Protein AF-A0A0C2F296-F1 (afdb_monomer_lite)

Foldseek 3Di:
DDPVVVVVVVVVVVVVVVVVVVVVVVCCVVVVCPVVVVVVVVVVVVVVVVVVVVVVVVVVCPVVVVVVVVVVVVVVVVVVVVVVVVVVLDDDDDDDDDPAPVVRVVVQLVVLQVVQVVVVDPVSNVCVVVVVDDDDDPPPQDDDDDD

Secondary structure (DSSP, 8-state):
--HHHHHHHHHHHHHHHHHHHHHHHHHHHHHHHHHHHHHHHHHHHHHHHHHHHHHHHHHT-HHHHHHHHHHHHHHHHHHHHHHHHHHHH------PPPSSHHHHHHHHHHHHHHHHHHTT-HHHHHHHHTT-PPP--SSTT--PPP-

Organism: NCBI:txid51022

Radius of gyration: 46.62 Å; chains: 1; bounding box: 75×28×133 Å

Sequence (147 aa):
MPFWASKLIESFNSYAANIERSLSHTFDRVFGCIPDLQQTQNSILDRISGLEAKISAINTSPVMQQGCLYSAMVKISADSSKIDEKLRTITWVGIDEKVDERSSCRFDREIVKEAVYTSGCEDLIREFEEGRITIRRHPSGSPRGPG

Structure (mmCIF, N/CA/C/O backbone):
data_AF-A0A0C2F296-F1
#
_entry.id   AF-A0A0C2F296-F1
#
loop_
_atom_site.group_PDB
_atom_site.id
_atom_site.type_symbol
_atom_site.label_atom_id
_atom_site.label_alt_id
_atom_site.label_comp_id
_atom_site.label_asym_id
_atom_site.label_entity_id
_atom_site.label_seq_id
_atom_site.pdbx_PDB_ins_code
_atom_site.Cartn_x
_atom_site.Cartn_y
_atom_site.Cartn_z
_atom_site.occupancy
_atom_site.B_iso_or_equiv
_atom_site.auth_seq_id
_atom_site.auth_comp_id
_atom_site.auth_asym_id
_atom_site.auth_atom_id
_atom_site.pdbx_PDB_model_num
ATOM 1 N N . MET A 1 1 ? -43.119 7.406 74.735 1.00 67.19 1 MET A N 1
ATOM 2 C CA . MET A 1 1 ? -42.453 8.162 73.650 1.00 67.19 1 MET A CA 1
ATOM 3 C C . MET A 1 1 ? -43.460 9.123 73.038 1.00 67.19 1 MET A C 1
ATOM 5 O O . MET A 1 1 ? -44.597 8.706 72.849 1.00 67.19 1 MET A O 1
ATOM 9 N N . PRO A 1 2 ? -43.094 10.384 72.764 1.00 90.38 2 PRO A N 1
ATOM 10 C CA . PRO A 1 2 ? -43.977 11.326 72.082 1.00 90.38 2 PRO A CA 1
ATOM 11 C C . PRO A 1 2 ? -44.290 10.870 70.649 1.00 90.38 2 PRO A C 1
ATOM 13 O O . PRO A 1 2 ? -43.405 10.376 69.955 1.00 90.38 2 PRO A O 1
ATOM 16 N N . PHE A 1 3 ? -45.518 11.098 70.179 1.00 88.38 3 PHE A N 1
ATOM 17 C CA . PHE A 1 3 ? -45.968 10.709 68.832 1.00 88.38 3 PHE A CA 1
ATOM 18 C C . PHE A 1 3 ? -45.141 11.338 67.692 1.00 88.38 3 PHE A C 1
ATOM 20 O O . PHE A 1 3 ? -44.923 10.730 66.646 1.00 88.38 3 PHE A O 1
ATOM 27 N N . TRP A 1 4 ? -44.632 12.555 67.894 1.00 92.75 4 TRP A N 1
ATOM 28 C CA . TRP A 1 4 ? -43.768 13.213 66.911 1.00 92.75 4 TRP A CA 1
ATOM 29 C C . TRP A 1 4 ? -42.420 12.494 66.750 1.00 92.75 4 TRP A C 1
ATOM 31 O O . TRP A 1 4 ? -41.895 12.423 65.641 1.00 92.75 4 TRP A O 1
ATOM 41 N N . ALA A 1 5 ? -41.886 11.914 67.829 1.00 92.00 5 ALA A N 1
ATOM 42 C CA . ALA A 1 5 ? -40.606 11.216 67.813 1.00 92.00 5 ALA A CA 1
ATOM 43 C C . ALA A 1 5 ? -40.712 9.873 67.076 1.00 92.00 5 ALA A C 1
ATOM 45 O O . ALA A 1 5 ? -39.839 9.548 66.276 1.00 92.00 5 ALA A O 1
ATOM 46 N N . SER A 1 6 ? -41.807 9.126 67.268 1.00 90.81 6 SER A N 1
ATOM 47 C CA . SER A 1 6 ? -42.043 7.882 66.521 1.00 90.81 6 SER A CA 1
ATOM 48 C C . SER A 1 6 ? -42.196 8.140 65.022 1.00 90.81 6 SER A C 1
ATOM 50 O O . SER A 1 6 ? -41.590 7.436 64.220 1.00 90.81 6 SER A O 1
ATOM 52 N N . LYS A 1 7 ? -42.928 9.194 64.640 1.00 93.25 7 LYS A N 1
ATOM 53 C CA . LYS A 1 7 ? -43.125 9.561 63.230 1.00 93.25 7 LYS A CA 1
ATOM 54 C C . LYS A 1 7 ? -41.823 10.012 62.555 1.00 93.25 7 LYS A C 1
ATOM 56 O O . LYS A 1 7 ? -41.581 9.689 61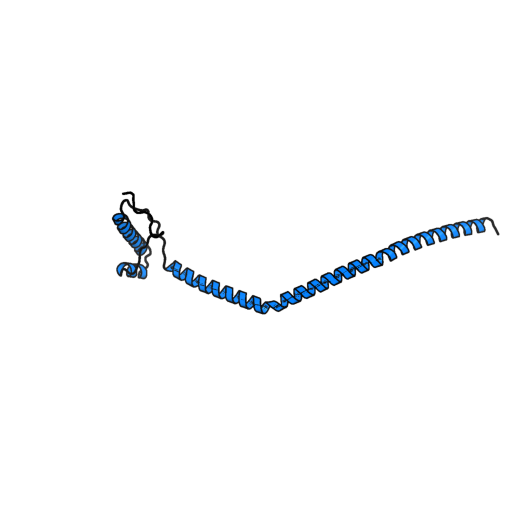.394 1.00 93.25 7 LYS A O 1
ATOM 61 N N . LEU A 1 8 ? -40.972 10.739 63.283 1.00 93.00 8 LEU A N 1
ATOM 62 C CA . LEU A 1 8 ? -39.663 11.167 62.787 1.00 93.00 8 LEU A CA 1
ATOM 63 C C . LEU A 1 8 ? -38.742 9.961 62.556 1.00 93.00 8 LEU A C 1
ATOM 65 O O . LEU A 1 8 ? -38.158 9.851 61.481 1.00 93.00 8 LEU A O 1
ATOM 69 N N . ILE A 1 9 ? -38.681 9.021 63.503 1.00 93.75 9 ILE A N 1
ATOM 70 C CA . ILE A 1 9 ? -37.903 7.778 63.359 1.00 93.75 9 ILE A CA 1
ATOM 71 C C . ILE A 1 9 ? -38.398 6.954 62.165 1.00 93.75 9 ILE A C 1
ATOM 73 O O . ILE A 1 9 ? -37.591 6.469 61.380 1.00 93.75 9 ILE A O 1
ATOM 77 N N . GLU A 1 10 ? -39.712 6.831 61.983 1.00 94.94 10 GLU A N 1
ATOM 78 C CA . GLU A 1 10 ? -40.294 6.101 60.854 1.00 94.94 10 GLU A CA 1
ATOM 79 C C . GLU A 1 10 ? -39.933 6.742 59.505 1.00 94.94 10 GLU A C 1
ATOM 81 O O . GLU A 1 10 ? -39.491 6.047 58.588 1.00 94.94 10 GLU A O 1
ATOM 86 N N . SER A 1 11 ? -40.017 8.075 59.399 1.00 92.81 11 SER A N 1
ATOM 87 C CA . SER A 1 11 ? -39.588 8.790 58.189 1.00 92.81 11 SER A CA 1
ATOM 88 C C . SER A 1 11 ? -38.089 8.644 57.917 1.00 92.81 11 SER A C 1
ATOM 90 O O . SER A 1 11 ? -37.693 8.439 56.769 1.00 92.81 11 SER A O 1
ATOM 92 N N . PHE A 1 12 ? -37.261 8.685 58.965 1.00 95.38 12 PHE A N 1
ATOM 93 C CA . PHE A 1 12 ? -35.821 8.501 58.848 1.00 95.38 12 PHE A CA 1
ATOM 94 C C . PHE A 1 12 ? -35.489 7.082 58.385 1.00 95.38 12 PHE A C 1
ATOM 96 O O . PHE A 1 12 ? -34.735 6.923 57.433 1.00 95.38 12 PHE A O 1
ATOM 103 N N . ASN A 1 13 ? -36.109 6.061 58.980 1.00 95.88 13 ASN A N 1
ATOM 104 C CA . ASN A 1 13 ? -35.922 4.666 58.585 1.00 95.88 13 ASN A CA 1
ATOM 105 C C . ASN A 1 13 ? -36.375 4.421 57.142 1.00 95.88 13 ASN A C 1
ATOM 107 O O . ASN A 1 13 ? -35.673 3.755 56.383 1.00 95.88 13 ASN A O 1
ATOM 111 N N . SER A 1 14 ? -37.509 4.997 56.729 1.00 95.50 14 SER A N 1
ATOM 112 C CA . SER A 1 14 ? -37.969 4.902 55.341 1.00 95.50 14 SER A CA 1
ATOM 113 C C . SER A 1 14 ? -36.994 5.567 54.372 1.00 95.50 14 SER A C 1
ATOM 115 O O . SER A 1 14 ? -36.741 5.028 53.294 1.00 95.50 14 SER A O 1
ATOM 117 N N . TYR A 1 15 ? -36.457 6.735 54.726 1.00 95.62 15 TYR A N 1
ATOM 118 C CA . TYR A 1 15 ? -35.502 7.451 53.886 1.00 95.62 15 TYR A CA 1
ATOM 119 C C . TYR A 1 15 ? -34.155 6.725 53.814 1.00 95.62 15 TYR A C 1
ATOM 121 O O . TYR A 1 15 ? -33.631 6.524 52.721 1.00 95.62 15 TYR A O 1
ATOM 129 N N . ALA A 1 16 ? -33.640 6.256 54.953 1.00 95.88 16 ALA A N 1
ATOM 130 C CA . ALA A 1 16 ? -32.410 5.478 55.043 1.00 95.88 16 ALA A CA 1
ATOM 131 C C . ALA A 1 16 ? -32.504 4.190 54.217 1.00 95.88 16 ALA A C 1
ATOM 133 O O . ALA A 1 16 ? -31.634 3.941 53.389 1.00 95.88 16 ALA A O 1
ATOM 134 N N . ALA A 1 17 ? -33.603 3.439 54.339 1.00 95.69 17 ALA A N 1
ATOM 135 C CA . ALA A 1 17 ? -33.819 2.223 53.559 1.00 95.69 17 ALA A CA 1
ATOM 136 C C . ALA A 1 17 ? -33.948 2.500 52.049 1.00 95.69 17 ALA A C 1
ATOM 138 O O . ALA A 1 17 ? -33.544 1.684 51.221 1.00 95.69 17 ALA A O 1
ATOM 139 N N . ASN A 1 18 ? -34.515 3.651 51.668 1.00 95.94 18 ASN A N 1
ATOM 140 C CA . ASN A 1 18 ? -34.589 4.065 50.268 1.00 95.94 18 ASN A CA 1
ATOM 141 C C . ASN A 1 18 ? -33.217 4.460 49.710 1.00 95.94 18 ASN A C 1
ATOM 143 O O . ASN A 1 18 ? -32.895 4.066 48.589 1.00 95.94 18 ASN A O 1
ATOM 147 N N . ILE A 1 19 ? -32.407 5.192 50.480 1.00 96.12 19 ILE A N 1
ATOM 148 C CA . ILE A 1 19 ? -31.030 5.523 50.101 1.00 96.12 19 ILE A CA 1
ATOM 149 C C . ILE A 1 19 ? -30.188 4.261 49.988 1.00 96.12 19 ILE A C 1
ATOM 151 O O . ILE A 1 19 ? -29.505 4.100 48.984 1.00 96.12 19 ILE A O 1
ATOM 155 N N . GLU A 1 20 ? -30.247 3.376 50.980 1.00 96.88 20 GLU A N 1
ATOM 156 C CA . GLU A 1 20 ? -29.489 2.127 50.991 1.00 96.88 20 GLU A CA 1
ATOM 157 C C . GLU A 1 20 ? -29.799 1.305 49.740 1.00 96.88 20 GLU A C 1
ATOM 159 O O . GLU A 1 20 ? -28.891 0.981 48.982 1.00 96.88 20 GLU A O 1
ATOM 164 N N . ARG A 1 21 ? -31.086 1.078 49.439 1.00 96.19 21 ARG A N 1
ATOM 165 C CA . ARG A 1 21 ? -31.492 0.372 48.215 1.00 96.19 21 ARG A CA 1
ATOM 166 C C . ARG A 1 21 ? -31.010 1.060 46.943 1.00 96.19 21 ARG A C 1
ATOM 168 O O . ARG A 1 21 ? -30.555 0.379 46.028 1.00 96.19 21 ARG A O 1
ATOM 175 N N . SER A 1 22 ? -31.115 2.386 46.875 1.00 96.94 22 SER A N 1
ATOM 176 C CA . SER A 1 22 ? -30.656 3.153 45.714 1.00 96.94 22 SER A CA 1
ATOM 177 C C . SER A 1 22 ? -29.143 3.016 45.519 1.00 96.94 22 SER A C 1
ATOM 179 O O . SER A 1 22 ? -28.692 2.694 44.421 1.00 96.94 22 SER A O 1
ATOM 181 N N . LEU A 1 23 ? -28.370 3.177 46.598 1.00 96.25 23 LEU A N 1
ATOM 182 C CA . LEU A 1 23 ? -26.915 3.063 46.589 1.00 96.25 23 LEU A CA 1
ATOM 183 C C . LEU A 1 23 ? -26.464 1.651 46.228 1.00 96.25 23 LEU A C 1
ATOM 185 O O . LEU A 1 23 ? -25.657 1.508 45.312 1.00 96.25 23 LEU A O 1
ATOM 189 N N . SER A 1 24 ? -27.014 0.622 46.875 1.00 96.69 24 SER A N 1
ATOM 190 C CA . SER A 1 24 ? -26.710 -0.777 46.561 1.00 96.69 24 SER A CA 1
ATOM 191 C C . SER A 1 24 ? -26.979 -1.083 45.094 1.00 96.69 24 SER A C 1
ATOM 193 O O . SER A 1 24 ? -26.092 -1.568 44.405 1.00 96.69 24 SER A O 1
ATOM 195 N N . HIS A 1 25 ? -28.139 -0.679 44.570 1.00 96.25 25 HIS A N 1
ATOM 196 C CA . HIS A 1 25 ? -28.461 -0.889 43.161 1.00 96.25 25 HIS A CA 1
ATOM 197 C C . HIS A 1 25 ? -27.495 -0.150 42.218 1.00 96.25 25 HIS A C 1
ATOM 199 O O . HIS A 1 25 ? -27.085 -0.689 41.188 1.00 96.25 25 HIS A O 1
ATOM 205 N N . THR A 1 26 ? -27.101 1.088 42.544 1.00 95.50 26 THR A N 1
ATOM 206 C CA . THR A 1 26 ? -26.094 1.801 41.743 1.00 95.50 26 THR A CA 1
ATOM 207 C C . THR A 1 26 ? -24.716 1.154 41.821 1.00 95.50 26 THR A C 1
ATOM 209 O O . THR A 1 26 ? -24.043 1.069 40.795 1.00 95.50 26 THR A O 1
ATOM 212 N N . PHE A 1 27 ? -24.307 0.663 42.991 1.00 96.50 27 PHE A N 1
ATOM 213 C CA . PHE A 1 27 ? -23.034 -0.027 43.160 1.00 96.50 27 PHE A CA 1
ATOM 214 C C . PHE A 1 27 ? -23.014 -1.358 42.422 1.00 96.50 27 PHE A C 1
ATOM 216 O O . PHE A 1 27 ? -22.075 -1.590 41.671 1.00 96.50 27 PHE A O 1
ATOM 223 N N . ASP A 1 28 ? -24.060 -2.172 42.534 1.00 96.12 28 ASP A N 1
ATOM 224 C CA . ASP A 1 28 ? -24.170 -3.441 41.810 1.00 96.12 28 ASP A CA 1
ATOM 225 C C . ASP A 1 28 ? -24.085 -3.227 40.299 1.00 96.12 28 ASP A C 1
ATOM 227 O O . ASP A 1 28 ? -23.382 -3.951 39.596 1.00 96.12 28 ASP A O 1
ATOM 231 N N . ARG A 1 29 ? -24.732 -2.173 39.790 1.00 95.06 29 ARG A N 1
ATOM 232 C CA . ARG A 1 29 ? -24.645 -1.816 38.374 1.00 95.06 29 ARG A CA 1
ATOM 233 C C . ARG A 1 29 ? -23.233 -1.387 37.972 1.00 95.06 29 ARG A C 1
ATOM 235 O O . ARG A 1 29 ? -22.748 -1.822 36.933 1.00 95.06 29 ARG A O 1
ATOM 242 N N . VAL A 1 30 ? -22.577 -0.531 38.757 1.00 94.81 30 VAL A N 1
ATOM 243 C CA . VAL A 1 30 ? -21.215 -0.063 38.447 1.00 94.81 30 VAL A CA 1
ATOM 244 C C . VAL A 1 30 ? -20.219 -1.217 38.534 1.00 94.81 30 VAL A C 1
ATOM 246 O O . VAL A 1 30 ? -19.463 -1.431 37.590 1.00 94.81 30 VAL A O 1
ATOM 249 N N . PHE A 1 31 ? -20.246 -1.989 39.620 1.00 95.81 31 PHE A N 1
ATOM 250 C CA . PHE A 1 31 ? -19.371 -3.141 39.811 1.00 95.81 31 PHE A CA 1
ATOM 251 C C . PHE A 1 31 ? -19.636 -4.243 38.787 1.00 95.81 31 PHE A C 1
ATOM 253 O O . PHE A 1 31 ? -18.684 -4.872 38.341 1.00 95.81 31 PHE A O 1
ATOM 260 N N . GLY A 1 32 ? -20.881 -4.417 38.339 1.00 94.00 32 GLY A N 1
ATOM 261 C CA . GLY A 1 32 ? -21.224 -5.330 37.249 1.00 94.00 32 GLY A CA 1
ATOM 262 C C . GLY A 1 32 ? -20.611 -4.939 35.901 1.00 94.00 32 GLY A C 1
ATOM 263 O O . GLY A 1 32 ? -20.268 -5.818 35.121 1.00 94.00 32 GLY A O 1
ATOM 264 N N . CYS A 1 33 ? -20.408 -3.644 35.634 1.00 94.62 33 CYS A N 1
ATOM 265 C CA . CYS A 1 33 ? -19.803 -3.171 34.382 1.00 94.62 33 CYS A CA 1
ATOM 266 C C . CYS A 1 33 ? -18.263 -3.184 34.380 1.00 94.62 33 CYS A C 1
ATOM 268 O O . CYS A 1 33 ? -17.655 -3.112 33.310 1.00 94.62 33 CYS A O 1
ATOM 270 N N . ILE A 1 34 ? -17.610 -3.236 35.547 1.00 96.00 34 ILE A N 1
ATOM 271 C CA . ILE A 1 34 ? -16.138 -3.225 35.641 1.00 96.00 34 ILE A CA 1
ATOM 272 C C . ILE A 1 34 ? -15.497 -4.440 34.941 1.00 96.00 34 ILE A C 1
ATOM 274 O O . ILE A 1 34 ? -14.545 -4.223 34.188 1.00 96.00 34 ILE A O 1
ATOM 278 N N . PRO A 1 35 ? -15.986 -5.684 35.117 1.00 95.56 35 PRO A N 1
ATOM 279 C CA . PRO A 1 35 ? -15.444 -6.854 34.426 1.00 95.56 35 PRO A CA 1
ATOM 280 C C . PRO A 1 35 ? -15.493 -6.736 32.901 1.00 95.56 35 PRO A C 1
ATOM 282 O O . PRO A 1 35 ? -14.492 -7.000 32.239 1.00 95.56 35 PRO A O 1
ATOM 285 N N . ASP A 1 36 ? -16.616 -6.275 32.345 1.00 94.88 36 ASP A N 1
ATOM 286 C CA . ASP A 1 36 ? -16.785 -6.106 30.896 1.00 94.88 36 ASP A CA 1
ATOM 287 C C . ASP A 1 36 ? -15.799 -5.068 30.336 1.00 94.88 36 ASP A C 1
ATOM 289 O O . ASP A 1 36 ? -15.198 -5.243 29.268 1.00 94.88 36 ASP A O 1
ATOM 293 N N . LEU A 1 37 ? -15.585 -3.982 31.086 1.00 96.06 37 LEU A N 1
ATOM 294 C CA . LEU A 1 37 ? -14.622 -2.945 30.733 1.00 96.06 37 LEU A CA 1
ATOM 295 C C . LEU A 1 37 ? -13.184 -3.473 30.793 1.00 96.06 37 LEU A C 1
ATOM 297 O O . LEU A 1 37 ? -12.414 -3.241 29.861 1.00 96.06 37 LEU A O 1
ATOM 301 N N . GLN A 1 38 ? -12.836 -4.231 31.835 1.00 96.75 38 GLN A N 1
ATOM 302 C CA . GLN A 1 38 ? -11.531 -4.886 31.954 1.00 96.75 38 GLN A CA 1
ATOM 303 C C . GLN A 1 38 ? -11.294 -5.886 30.818 1.00 96.75 38 GLN A C 1
ATOM 305 O O . GLN A 1 38 ? -10.218 -5.900 30.220 1.00 96.75 38 GLN A O 1
ATOM 310 N N . GLN A 1 39 ? -12.303 -6.681 30.459 1.00 97.06 39 GLN A N 1
ATOM 311 C CA . GLN A 1 39 ? -12.225 -7.613 29.336 1.00 97.06 39 GLN A CA 1
ATOM 312 C C . GLN A 1 39 ? -11.967 -6.876 28.016 1.00 97.06 39 GLN A C 1
ATOM 314 O O . GLN A 1 39 ? -11.102 -7.276 27.233 1.00 97.06 39 GLN A O 1
ATOM 319 N N . THR A 1 40 ? -12.684 -5.775 27.782 1.00 97.00 40 THR A N 1
ATOM 320 C CA . THR A 1 40 ? -12.510 -4.949 26.581 1.00 97.00 40 THR A CA 1
ATOM 321 C C . THR A 1 40 ? -11.111 -4.335 26.530 1.00 97.00 40 THR A C 1
ATOM 323 O O . THR A 1 40 ? -10.461 -4.366 25.486 1.00 97.00 40 THR A O 1
ATOM 326 N N . GLN A 1 41 ? -10.612 -3.823 27.659 1.00 97.38 41 GLN A N 1
ATOM 327 C CA . GLN A 1 41 ? -9.261 -3.267 27.760 1.00 97.38 41 GLN A CA 1
ATOM 328 C C . GLN A 1 41 ? -8.181 -4.316 27.477 1.00 97.38 41 GLN A C 1
ATOM 330 O O . GLN A 1 41 ? -7.279 -4.045 26.686 1.00 97.38 41 GLN A O 1
ATOM 335 N N . ASN A 1 42 ? -8.303 -5.520 28.038 1.00 97.62 42 ASN A N 1
ATOM 336 C CA . ASN A 1 42 ? -7.361 -6.610 27.778 1.00 97.62 42 ASN A CA 1
ATOM 337 C C . ASN A 1 42 ? -7.350 -7.000 26.293 1.00 97.62 42 ASN A C 1
ATOM 339 O O . ASN A 1 42 ? -6.286 -7.111 25.694 1.00 97.62 42 ASN A O 1
ATOM 343 N N . SER A 1 43 ? -8.524 -7.093 25.658 1.00 97.75 43 SER A N 1
ATOM 344 C CA . SER A 1 43 ? -8.618 -7.375 24.219 1.00 97.75 43 SER A CA 1
ATOM 345 C C . SER A 1 43 ? -7.959 -6.293 23.353 1.00 97.75 43 SER A C 1
ATOM 347 O O . SER A 1 43 ? -7.332 -6.599 22.335 1.00 97.75 43 SER A O 1
ATOM 349 N N . ILE A 1 44 ? -8.081 -5.020 23.742 1.00 97.62 44 ILE A N 1
ATOM 350 C CA . ILE A 1 44 ? -7.403 -3.913 23.057 1.00 97.62 44 ILE A CA 1
ATOM 351 C C . ILE A 1 44 ? -5.886 -4.036 23.219 1.00 97.62 44 ILE A C 1
ATOM 353 O O . ILE A 1 44 ? -5.172 -3.917 22.223 1.00 97.62 44 ILE A O 1
ATOM 357 N N . LEU A 1 45 ? -5.398 -4.303 24.433 1.00 97.94 45 LEU A N 1
ATOM 358 C CA . LEU A 1 45 ? -3.967 -4.466 24.700 1.00 97.94 45 LEU A CA 1
ATOM 359 C C . LEU A 1 45 ? -3.373 -5.629 23.899 1.00 97.94 45 LEU A C 1
ATOM 361 O O . LEU A 1 45 ? -2.373 -5.428 23.214 1.00 97.94 45 LEU A O 1
ATOM 365 N N . ASP A 1 46 ? -4.037 -6.786 23.865 1.00 97.06 46 ASP A N 1
ATOM 366 C CA . ASP A 1 46 ? -3.598 -7.939 23.068 1.00 97.06 46 ASP A CA 1
ATOM 367 C C . ASP A 1 46 ? -3.490 -7.596 21.574 1.00 97.06 46 ASP A C 1
ATOM 369 O O . ASP A 1 46 ? -2.532 -7.975 20.890 1.00 97.06 46 ASP A O 1
ATOM 373 N N . ARG A 1 47 ? -4.455 -6.829 21.044 1.00 97.19 47 ARG A N 1
ATOM 374 C CA . ARG A 1 47 ? -4.418 -6.364 19.649 1.00 97.19 47 ARG A CA 1
ATOM 375 C C . ARG A 1 47 ? -3.270 -5.393 19.401 1.00 97.19 47 ARG A C 1
ATOM 377 O O . ARG A 1 47 ? -2.647 -5.484 18.344 1.00 97.19 47 ARG A O 1
ATOM 384 N N . ILE A 1 48 ? -2.994 -4.482 20.333 1.00 97.00 48 ILE A N 1
ATOM 385 C CA . ILE A 1 48 ? -1.879 -3.533 20.226 1.00 97.00 48 ILE A CA 1
ATOM 386 C C . ILE A 1 48 ? -0.549 -4.285 20.248 1.00 97.00 48 ILE A C 1
ATOM 388 O O . ILE A 1 48 ? 0.244 -4.104 19.329 1.00 97.00 48 ILE A O 1
ATOM 392 N N . SER A 1 49 ? -0.340 -5.203 21.193 1.00 96.25 49 SER A N 1
ATOM 393 C CA . SER A 1 49 ? 0.876 -6.025 21.243 1.00 96.25 49 SER A CA 1
ATOM 394 C C . SER A 1 49 ? 1.063 -6.859 19.970 1.00 96.25 49 SER A C 1
ATOM 396 O O . SER A 1 49 ? 2.170 -6.966 19.440 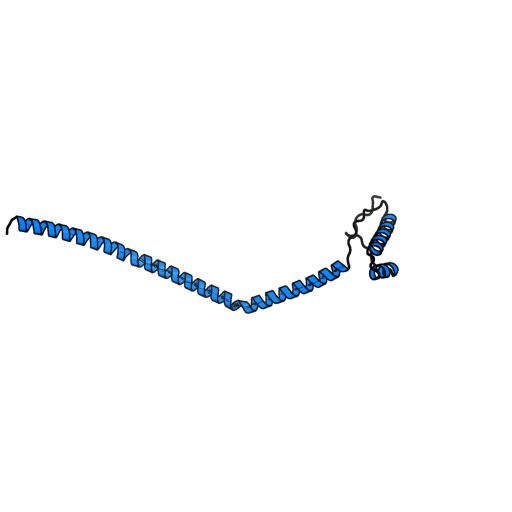1.00 96.25 49 SER A O 1
ATOM 398 N N . GLY A 1 50 ? -0.026 -7.395 19.408 1.00 95.25 50 GLY A N 1
ATOM 399 C CA . GLY A 1 50 ? 0.010 -8.086 18.118 1.00 95.25 50 GLY A CA 1
ATOM 400 C C . GLY A 1 50 ? 0.389 -7.176 16.941 1.00 95.25 50 GLY A C 1
ATOM 401 O O . GLY A 1 50 ? 1.075 -7.619 16.016 1.00 95.25 50 GLY A O 1
ATOM 402 N N . LEU A 1 51 ? -0.041 -5.912 16.949 1.00 94.06 51 LEU A N 1
ATOM 403 C CA . LEU A 1 51 ? 0.352 -4.921 15.943 1.00 94.06 51 LEU A CA 1
ATOM 404 C C . LEU A 1 51 ? 1.812 -4.492 16.107 1.00 94.06 51 LEU A C 1
ATOM 406 O O . LEU A 1 51 ? 2.524 -4.422 15.106 1.00 94.06 51 LEU A O 1
ATOM 410 N N . GLU A 1 52 ? 2.273 -4.270 17.337 1.00 92.69 52 GLU A N 1
ATOM 411 C CA . GLU A 1 52 ? 3.668 -3.932 17.632 1.00 92.69 52 GLU A CA 1
ATOM 412 C C . GLU A 1 52 ? 4.618 -5.013 17.111 1.00 92.69 52 GLU A C 1
ATOM 414 O O . GLU A 1 52 ? 5.541 -4.704 16.357 1.00 92.69 52 GLU A O 1
ATOM 419 N N . ALA A 1 53 ? 4.332 -6.291 17.385 1.00 90.88 53 ALA A N 1
ATOM 420 C CA . ALA A 1 53 ? 5.138 -7.405 16.887 1.00 90.88 53 ALA A CA 1
ATOM 421 C C . ALA A 1 53 ? 5.213 -7.447 15.347 1.00 90.88 53 ALA A C 1
ATOM 423 O O . ALA A 1 53 ? 6.280 -7.684 14.773 1.00 90.88 53 ALA A O 1
ATOM 424 N N . LYS A 1 54 ? 4.094 -7.182 14.658 1.00 89.62 54 LYS A N 1
ATOM 425 C CA . LYS A 1 54 ? 4.051 -7.130 13.186 1.00 89.62 54 LYS A CA 1
ATOM 426 C C . LYS A 1 54 ? 4.861 -5.962 12.628 1.00 89.62 54 LYS A C 1
ATOM 428 O O . LYS A 1 54 ? 5.577 -6.142 11.647 1.00 89.62 54 LYS A O 1
ATOM 433 N N . ILE A 1 55 ? 4.773 -4.785 13.244 1.00 86.12 55 ILE A N 1
ATOM 434 C CA . ILE A 1 55 ? 5.543 -3.604 12.831 1.00 86.12 55 ILE A CA 1
ATOM 435 C C . ILE A 1 55 ? 7.040 -3.850 13.034 1.00 86.12 55 ILE A C 1
ATOM 437 O O . ILE A 1 55 ? 7.833 -3.565 12.137 1.00 86.12 55 ILE A O 1
ATOM 441 N N . SER A 1 56 ? 7.434 -4.445 14.162 1.00 84.50 56 SER A N 1
ATOM 442 C CA . SER A 1 56 ? 8.826 -4.828 14.409 1.00 84.50 56 SER A CA 1
ATOM 443 C C . SER A 1 56 ? 9.357 -5.805 13.356 1.00 84.50 56 SER A C 1
ATOM 445 O O . SER A 1 56 ? 10.489 -5.644 12.910 1.00 84.50 56 SER A O 1
ATOM 447 N N . ALA A 1 57 ? 8.544 -6.767 12.905 1.00 78.69 57 ALA A N 1
ATOM 448 C CA . ALA A 1 57 ? 8.921 -7.703 11.842 1.00 78.69 57 ALA A CA 1
ATOM 449 C C . ALA A 1 57 ? 9.050 -7.044 10.453 1.00 78.69 57 ALA A C 1
ATOM 451 O O . ALA A 1 57 ? 9.868 -7.463 9.639 1.00 78.69 57 ALA A O 1
ATOM 452 N N . ILE A 1 58 ? 8.263 -6.004 10.165 1.00 77.56 58 ILE A N 1
ATOM 453 C CA . ILE A 1 58 ? 8.384 -5.232 8.917 1.00 77.56 58 ILE A CA 1
ATOM 454 C C . ILE A 1 58 ? 9.663 -4.380 8.947 1.00 77.56 58 ILE A C 1
ATOM 456 O O . ILE A 1 58 ? 10.417 -4.340 7.973 1.00 77.56 58 ILE A O 1
ATOM 460 N N . ASN A 1 59 ? 9.951 -3.758 10.091 1.00 64.50 59 ASN A N 1
ATOM 461 C CA . ASN A 1 59 ? 11.104 -2.877 10.282 1.00 64.50 59 ASN A CA 1
ATOM 462 C C . ASN A 1 59 ? 12.452 -3.604 10.412 1.00 64.50 59 ASN A C 1
ATOM 464 O O . ASN A 1 59 ? 13.489 -2.943 10.410 1.00 64.50 59 ASN A O 1
ATOM 468 N N . THR A 1 60 ? 12.484 -4.936 10.481 1.00 61.09 60 THR A N 1
ATOM 469 C CA . THR A 1 60 ? 13.721 -5.729 10.358 1.00 61.09 60 THR A CA 1
ATOM 470 C C . THR A 1 60 ? 14.072 -6.088 8.909 1.00 61.09 60 THR A C 1
ATOM 472 O O . THR A 1 60 ? 15.191 -6.530 8.652 1.00 61.09 60 THR A O 1
ATOM 475 N N . SER A 1 61 ? 13.196 -5.797 7.935 1.00 57.38 61 SER A N 1
ATOM 476 C CA . SER A 1 61 ? 13.452 -5.974 6.495 1.00 57.38 61 SER A CA 1
ATOM 477 C C . SER A 1 61 ? 13.903 -4.723 5.680 1.00 57.38 61 SER A C 1
ATOM 479 O O . SER A 1 61 ? 13.832 -4.779 4.445 1.00 57.38 61 SER A O 1
ATOM 481 N N . PRO A 1 62 ? 14.392 -3.594 6.242 1.00 60.03 62 PRO A N 1
ATOM 482 C CA . PRO A 1 62 ? 14.735 -2.422 5.435 1.00 60.03 62 PRO A CA 1
ATOM 483 C C . PRO A 1 62 ? 16.017 -2.645 4.626 1.00 60.03 62 PRO A C 1
ATOM 485 O O . PRO A 1 62 ? 16.108 -2.192 3.490 1.00 60.03 62 PRO A O 1
ATOM 488 N N . VAL A 1 63 ? 16.977 -3.425 5.139 1.00 58.25 63 VAL A N 1
ATOM 489 C CA . VAL A 1 63 ? 18.251 -3.685 4.440 1.00 58.25 63 VAL A CA 1
ATOM 490 C C . VAL A 1 63 ? 18.030 -4.453 3.131 1.00 58.25 63 VAL A C 1
ATOM 492 O O . VAL A 1 63 ? 18.669 -4.161 2.120 1.00 58.25 63 VAL A O 1
ATOM 495 N N . MET A 1 64 ? 17.081 -5.392 3.118 1.00 56.09 64 MET A N 1
ATOM 496 C CA . MET A 1 64 ? 16.786 -6.202 1.934 1.00 56.09 64 MET A CA 1
ATOM 497 C C . MET A 1 64 ? 15.986 -5.413 0.884 1.00 56.09 64 MET A C 1
ATOM 499 O O . MET A 1 64 ? 16.270 -5.508 -0.308 1.00 56.09 64 MET A O 1
ATOM 503 N N . GLN A 1 65 ? 15.040 -4.568 1.314 1.00 62.25 65 GLN A N 1
ATOM 504 C CA . GLN A 1 65 ? 14.258 -3.725 0.402 1.00 62.25 65 GLN A CA 1
ATOM 505 C C . GLN A 1 65 ? 15.088 -2.583 -0.191 1.00 62.25 65 GLN A C 1
ATOM 507 O O . GLN A 1 65 ? 14.959 -2.295 -1.378 1.00 62.25 65 GLN A O 1
ATOM 512 N N . GLN A 1 66 ? 15.994 -1.978 0.579 1.00 65.25 66 GLN A N 1
ATOM 513 C CA . GLN A 1 66 ? 16.823 -0.872 0.098 1.00 65.25 66 GLN A CA 1
ATOM 514 C C . GLN A 1 66 ? 17.823 -1.323 -0.975 1.00 65.25 66 GLN A C 1
ATOM 516 O O . GLN A 1 66 ? 17.985 -0.640 -1.985 1.00 65.25 66 GLN A O 1
ATOM 521 N N . GLY A 1 67 ? 18.433 -2.504 -0.810 1.00 72.94 67 GLY A N 1
ATOM 522 C CA . GLY A 1 67 ? 19.318 -3.092 -1.820 1.00 72.94 67 GLY A CA 1
ATOM 523 C C . GLY A 1 67 ? 18.586 -3.450 -3.118 1.00 72.94 67 GLY A C 1
ATOM 524 O O . GLY A 1 67 ? 19.073 -3.149 -4.208 1.00 72.94 67 GLY A O 1
ATOM 525 N N . CYS A 1 68 ? 17.386 -4.033 -3.019 1.00 70.38 68 CYS A N 1
ATOM 526 C CA . CYS A 1 68 ? 16.559 -4.348 -4.186 1.00 70.38 68 CYS A CA 1
ATOM 527 C C . CYS A 1 68 ? 16.051 -3.091 -4.905 1.00 70.38 68 CYS A C 1
ATOM 529 O O . CYS A 1 68 ? 16.106 -3.043 -6.132 1.00 70.38 68 CYS A O 1
ATOM 531 N N . LEU A 1 69 ? 15.609 -2.066 -4.168 1.00 76.19 69 LEU A N 1
ATOM 532 C CA . LEU A 1 69 ? 15.162 -0.793 -4.742 1.00 76.19 69 LEU A CA 1
ATOM 533 C C . LEU A 1 69 ? 16.314 -0.042 -5.415 1.00 76.19 69 LEU A C 1
ATOM 535 O O . LEU A 1 69 ? 16.157 0.422 -6.541 1.00 76.19 69 LEU A O 1
ATOM 539 N N . TYR A 1 70 ? 17.487 0.011 -4.781 1.00 74.06 70 TYR A N 1
ATOM 540 C CA . TYR A 1 70 ? 18.682 0.597 -5.384 1.00 74.06 70 TYR A CA 1
ATOM 541 C C . TYR A 1 70 ? 19.106 -0.166 -6.648 1.00 74.06 70 TYR A C 1
ATOM 543 O O . TYR A 1 70 ? 19.354 0.443 -7.685 1.00 74.06 70 TYR A O 1
ATOM 551 N N . SER A 1 71 ? 19.110 -1.504 -6.611 1.00 80.69 71 SER A N 1
ATOM 552 C CA . SER A 1 71 ? 19.418 -2.330 -7.786 1.00 80.69 71 SER A CA 1
ATOM 553 C C . SER A 1 71 ? 18.416 -2.125 -8.926 1.00 80.69 71 SER A C 1
ATOM 555 O O . SER A 1 71 ? 18.824 -2.010 -10.082 1.00 80.69 71 SER A O 1
ATOM 557 N N . ALA A 1 72 ? 17.119 -2.050 -8.618 1.00 78.44 72 ALA A N 1
ATOM 558 C CA . ALA A 1 72 ? 16.082 -1.766 -9.603 1.00 78.44 72 ALA A CA 1
ATOM 559 C C . ALA A 1 72 ? 16.266 -0.373 -10.218 1.00 78.44 72 ALA A C 1
ATOM 561 O O . ALA A 1 72 ? 16.220 -0.240 -11.437 1.00 78.44 72 ALA A O 1
ATOM 562 N N . MET A 1 73 ? 16.554 0.641 -9.398 1.00 79.50 73 MET A N 1
ATOM 563 C CA . MET A 1 73 ? 16.812 2.003 -9.864 1.00 79.50 73 MET A CA 1
ATOM 564 C C . MET A 1 73 ? 18.025 2.060 -10.799 1.00 79.50 73 MET A C 1
ATOM 566 O O . MET A 1 73 ? 17.918 2.593 -11.899 1.00 79.50 73 MET A O 1
ATOM 570 N N . VAL A 1 74 ? 19.147 1.441 -10.416 1.00 81.56 74 VAL A N 1
ATOM 571 C CA . VAL A 1 74 ? 20.362 1.381 -11.247 1.00 81.56 74 VAL A CA 1
ATOM 572 C C . VAL A 1 74 ? 20.099 0.664 -12.573 1.00 81.56 74 VAL A C 1
ATOM 574 O O . VAL A 1 74 ? 20.555 1.129 -13.616 1.00 81.56 74 VAL A O 1
ATOM 577 N N . LYS A 1 75 ? 19.340 -0.441 -12.563 1.00 83.12 75 LYS A N 1
ATOM 578 C CA . LYS A 1 75 ? 18.960 -1.156 -13.792 1.00 83.12 75 LYS A CA 1
ATOM 579 C C . LYS A 1 75 ? 18.081 -0.300 -14.701 1.00 83.12 75 LYS A C 1
ATOM 581 O O . LYS A 1 75 ? 18.380 -0.200 -15.883 1.00 83.12 75 LYS A O 1
ATOM 586 N N . ILE A 1 76 ? 17.061 0.362 -14.153 1.00 78.69 76 ILE A N 1
ATOM 587 C CA . ILE A 1 76 ? 16.182 1.257 -14.919 1.00 78.69 76 ILE A CA 1
ATOM 588 C C . ILE A 1 76 ? 16.987 2.402 -15.539 1.00 78.69 76 ILE A C 1
ATOM 590 O O . ILE A 1 76 ? 16.819 2.679 -16.720 1.00 78.69 76 ILE A O 1
ATOM 594 N N . SER A 1 77 ? 17.896 3.029 -14.787 1.00 76.06 77 SER A N 1
ATOM 595 C CA . SER A 1 77 ? 18.751 4.102 -15.311 1.00 76.06 77 SER A CA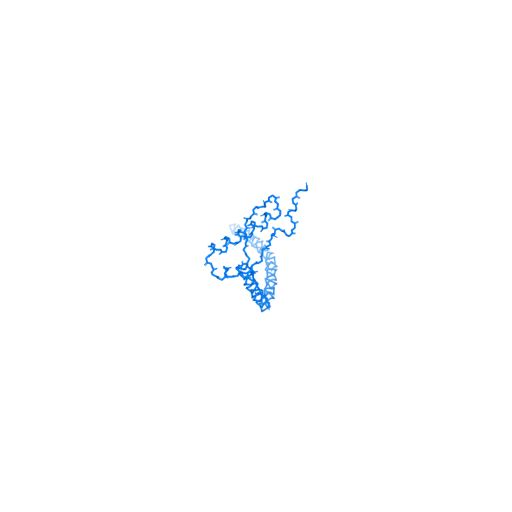 1
ATOM 596 C C . SER A 1 77 ? 19.733 3.621 -16.388 1.00 76.06 77 SER A C 1
ATOM 598 O O . SER A 1 77 ? 20.014 4.345 -17.341 1.00 76.06 77 SER A O 1
ATOM 600 N N . ALA A 1 78 ? 20.263 2.402 -16.259 1.00 75.50 78 ALA A N 1
ATOM 601 C CA . ALA A 1 78 ? 21.137 1.808 -17.271 1.00 75.50 78 ALA A CA 1
ATOM 602 C C . ALA A 1 78 ? 20.374 1.396 -18.540 1.00 75.50 78 ALA A C 1
ATOM 604 O O . ALA A 1 78 ? 20.932 1.421 -19.636 1.00 75.50 78 ALA A O 1
ATOM 605 N N . ASP A 1 79 ? 19.110 1.006 -18.406 1.00 76.94 79 ASP A N 1
ATOM 606 C CA . ASP A 1 79 ? 18.264 0.683 -19.549 1.00 76.94 79 ASP A CA 1
ATOM 607 C C . ASP A 1 79 ? 17.726 1.950 -20.220 1.00 76.94 79 ASP A C 1
ATOM 609 O O . ASP A 1 79 ? 17.673 1.997 -21.447 1.00 76.94 79 ASP A O 1
ATOM 613 N N . SER A 1 80 ? 17.421 3.012 -19.466 1.00 71.31 80 SER A N 1
ATOM 614 C CA . SER A 1 80 ? 16.997 4.292 -20.044 1.00 71.31 80 SER A CA 1
ATOM 615 C C . SER A 1 80 ? 18.090 4.921 -20.903 1.00 71.31 80 SER A C 1
ATOM 617 O O . SER A 1 80 ? 17.796 5.390 -21.995 1.00 71.31 80 SER A O 1
ATOM 619 N N . SER A 1 81 ? 19.358 4.868 -20.476 1.00 71.88 81 SER A N 1
ATOM 620 C CA . SER A 1 81 ? 20.469 5.382 -21.290 1.00 71.88 81 SER A CA 1
ATOM 621 C C . SER A 1 81 ? 20.664 4.589 -22.585 1.00 71.88 81 SER A C 1
ATOM 623 O O . SER A 1 81 ? 20.883 5.183 -23.637 1.00 71.88 81 SER A O 1
ATOM 625 N N . LYS A 1 82 ? 20.509 3.258 -22.545 1.00 74.12 82 LYS A N 1
ATOM 626 C CA . LYS A 1 82 ? 20.543 2.404 -23.747 1.00 74.12 82 LYS A CA 1
ATOM 627 C C . LYS A 1 82 ? 19.360 2.649 -24.681 1.00 74.12 82 LYS A C 1
ATOM 629 O O . LYS A 1 82 ? 19.499 2.505 -25.895 1.00 74.12 82 LYS A O 1
ATOM 634 N N . ILE A 1 83 ? 18.182 2.947 -24.132 1.00 69.75 83 ILE A N 1
ATOM 635 C CA . ILE A 1 83 ? 16.991 3.281 -24.920 1.00 69.75 83 ILE A CA 1
ATOM 636 C C . ILE A 1 83 ? 17.187 4.636 -25.602 1.00 69.75 83 ILE A C 1
ATOM 638 O O . ILE A 1 83 ? 16.980 4.719 -26.809 1.00 69.75 83 ILE A O 1
ATOM 642 N N . ASP A 1 84 ? 17.656 5.652 -24.876 1.00 69.25 84 ASP A N 1
ATOM 643 C CA . ASP A 1 84 ? 17.944 6.977 -25.436 1.00 69.25 84 ASP A CA 1
ATOM 644 C C . ASP A 1 84 ? 19.029 6.922 -26.515 1.00 69.25 84 ASP A C 1
ATOM 646 O O . ASP A 1 84 ? 18.884 7.542 -27.567 1.00 69.25 84 ASP A O 1
ATOM 650 N N . GLU A 1 85 ? 20.086 6.132 -26.308 1.00 71.69 85 GLU A N 1
ATOM 651 C CA . GLU A 1 85 ? 21.123 5.912 -27.320 1.00 71.69 85 GLU A CA 1
ATOM 652 C C . GLU A 1 85 ? 20.535 5.296 -28.598 1.00 71.69 85 GLU A C 1
ATOM 654 O O . GLU A 1 85 ? 20.770 5.803 -29.693 1.00 71.69 85 GLU A O 1
ATOM 659 N N . LYS A 1 86 ? 19.687 4.265 -28.471 1.00 66.56 86 LYS A N 1
ATOM 660 C CA . LYS A 1 86 ? 18.996 3.656 -29.619 1.00 66.56 86 LYS A CA 1
ATOM 661 C C . LYS A 1 86 ? 18.028 4.614 -30.310 1.00 66.56 86 LYS A C 1
ATOM 663 O O . LYS A 1 86 ? 17.947 4.598 -31.536 1.00 66.56 86 LYS A O 1
ATOM 668 N N . LEU A 1 87 ? 17.290 5.424 -29.551 1.00 60.53 87 LEU A N 1
ATOM 669 C CA . LEU A 1 87 ? 16.371 6.424 -30.100 1.00 60.53 87 LEU A CA 1
ATOM 670 C C . LEU A 1 87 ? 17.127 7.532 -30.833 1.00 60.53 87 LEU A C 1
ATOM 672 O O . LEU A 1 87 ? 16.662 7.991 -31.868 1.00 60.53 87 LEU A O 1
ATOM 676 N N . ARG A 1 88 ? 18.323 7.908 -30.367 1.00 63.12 88 ARG A N 1
A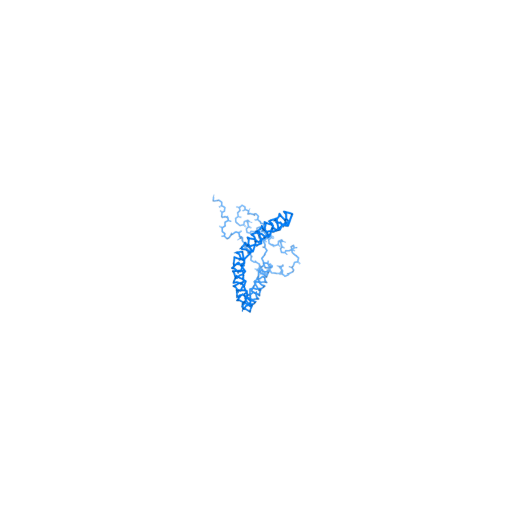TOM 677 C CA . ARG A 1 88 ? 19.185 8.869 -31.068 1.00 63.12 88 ARG A CA 1
ATOM 678 C C . ARG A 1 88 ? 19.673 8.345 -32.423 1.00 63.12 88 ARG A C 1
ATOM 680 O O . ARG A 1 88 ? 19.962 9.144 -33.306 1.00 63.12 88 ARG A O 1
ATOM 687 N N . THR A 1 89 ? 19.760 7.026 -32.597 1.00 67.56 89 THR A N 1
ATOM 688 C CA . THR A 1 89 ? 20.180 6.387 -33.857 1.00 67.56 89 THR A CA 1
ATOM 689 C C . THR A 1 89 ? 19.023 6.142 -34.836 1.00 67.56 89 THR A C 1
ATOM 691 O O . THR A 1 89 ? 19.269 5.936 -36.022 1.00 67.56 89 THR A O 1
ATOM 694 N N . ILE A 1 90 ? 17.763 6.138 -34.382 1.00 72.75 90 ILE A N 1
ATOM 695 C CA . ILE A 1 90 ? 16.606 5.765 -35.212 1.00 72.75 90 ILE A CA 1
ATOM 696 C C . ILE A 1 90 ? 15.670 6.962 -35.392 1.00 72.75 90 ILE A C 1
ATOM 698 O O . ILE A 1 90 ? 15.014 7.394 -34.448 1.00 72.75 90 ILE A O 1
ATOM 702 N N . THR A 1 91 ? 15.515 7.417 -36.635 1.00 73.62 91 THR A N 1
ATOM 703 C CA . THR A 1 91 ? 14.539 8.450 -37.009 1.00 73.62 91 THR A CA 1
ATOM 704 C C . THR A 1 91 ? 13.388 7.835 -37.799 1.00 73.62 91 THR A C 1
ATOM 706 O O . THR A 1 91 ? 13.604 7.096 -38.758 1.00 73.62 91 THR A O 1
ATOM 709 N N . TRP A 1 92 ? 12.155 8.167 -37.413 1.00 75.06 92 TRP A N 1
ATOM 710 C CA . TRP A 1 92 ? 10.944 7.776 -38.133 1.00 75.06 92 TRP A CA 1
ATOM 711 C C . TRP A 1 92 ? 10.543 8.867 -39.119 1.00 75.06 92 TRP A C 1
ATOM 713 O O . TRP A 1 92 ? 10.351 10.016 -38.725 1.00 75.06 92 TRP A O 1
ATOM 723 N N . VAL A 1 93 ? 10.378 8.503 -40.391 1.00 75.00 93 VAL A N 1
ATOM 724 C CA . VAL A 1 93 ? 9.901 9.417 -41.433 1.00 75.00 93 VAL A CA 1
ATOM 725 C C . VAL A 1 93 ? 8.609 8.859 -42.020 1.00 75.00 93 VAL A C 1
ATOM 727 O O . VAL A 1 93 ? 8.586 7.735 -42.518 1.00 75.00 93 VAL A O 1
ATOM 730 N N . GLY A 1 94 ? 7.519 9.621 -41.912 1.00 73.62 94 GLY A N 1
ATOM 731 C CA . GLY A 1 94 ? 6.213 9.240 -42.449 1.00 73.62 94 GLY A CA 1
ATOM 732 C C . GLY A 1 94 ? 6.167 9.457 -43.957 1.00 73.62 94 GLY A C 1
ATOM 733 O O . GLY A 1 94 ? 6.208 10.598 -44.410 1.00 73.62 94 GLY A O 1
ATOM 734 N N . ILE A 1 95 ? 6.106 8.370 -44.727 1.00 72.56 95 ILE A N 1
ATOM 735 C CA . ILE A 1 95 ? 6.122 8.397 -46.192 1.00 72.56 95 ILE A CA 1
ATOM 736 C C . ILE A 1 95 ? 5.009 7.494 -46.717 1.00 72.56 95 ILE A C 1
ATOM 738 O O . ILE A 1 95 ? 4.961 6.310 -46.384 1.00 72.56 95 ILE A O 1
ATOM 742 N N . ASP A 1 96 ? 4.155 8.041 -47.580 1.00 73.44 96 ASP A N 1
ATOM 743 C CA . ASP A 1 96 ? 3.129 7.261 -48.271 1.00 73.44 96 ASP A CA 1
ATOM 744 C C . ASP A 1 96 ? 3.736 6.378 -49.369 1.00 73.44 96 ASP A C 1
ATOM 746 O O . ASP A 1 96 ? 4.668 6.764 -50.086 1.00 73.44 96 ASP A O 1
ATOM 750 N N . GLU A 1 97 ? 3.175 5.185 -49.539 1.00 71.38 97 GLU A N 1
ATOM 751 C CA . GLU A 1 97 ? 3.548 4.263 -50.606 1.00 71.38 97 GLU A CA 1
ATOM 752 C C . GLU A 1 97 ? 3.215 4.832 -51.997 1.00 71.38 97 GLU A C 1
ATOM 754 O O . GLU A 1 97 ? 2.191 5.484 -52.209 1.00 71.38 97 GLU A O 1
ATOM 759 N N . LYS A 1 98 ? 4.118 4.612 -52.958 1.00 75.62 98 LYS A N 1
ATOM 760 C CA . LYS A 1 98 ? 3.907 4.939 -54.372 1.00 75.62 98 LYS A CA 1
ATOM 761 C C . LYS A 1 98 ? 3.416 3.701 -55.121 1.00 75.62 98 LYS A C 1
ATOM 763 O O . LYS A 1 98 ? 3.566 2.584 -54.648 1.00 75.62 98 LYS A O 1
ATOM 768 N N . VAL A 1 99 ? 2.861 3.923 -56.312 1.00 74.50 99 VAL A N 1
ATOM 769 C CA . VAL A 1 99 ? 2.170 2.907 -57.133 1.00 74.50 99 VAL A CA 1
ATOM 770 C C . VAL A 1 99 ? 2.989 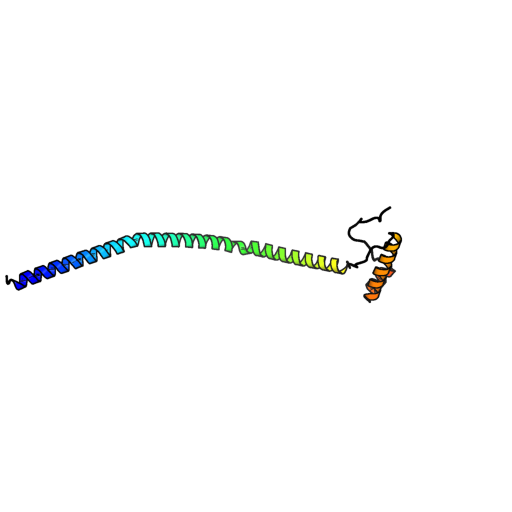1.623 -57.345 1.00 74.50 99 VAL A C 1
ATOM 772 O O . VAL A 1 99 ? 2.411 0.542 -57.366 1.00 74.50 99 VAL A O 1
ATOM 775 N N . ASP A 1 100 ? 4.322 1.726 -57.423 1.00 79.06 100 ASP A N 1
ATOM 776 C CA . ASP A 1 100 ? 5.217 0.582 -57.617 1.00 79.06 100 ASP A CA 1
ATOM 777 C C . ASP A 1 100 ? 6.337 0.548 -56.571 1.00 79.06 100 ASP A C 1
ATOM 779 O O . ASP A 1 100 ? 6.894 1.586 -56.208 1.00 79.06 100 ASP A O 1
ATOM 783 N N . GLU A 1 101 ? 6.786 -0.655 -56.203 1.00 72.88 101 GLU A N 1
ATOM 784 C CA . GLU A 1 101 ? 7.882 -0.880 -55.245 1.00 72.88 101 GLU A CA 1
ATOM 785 C C . GLU A 1 101 ? 9.169 -0.131 -55.631 1.00 72.88 101 GLU A C 1
ATOM 787 O O . GLU A 1 101 ? 9.808 0.516 -54.805 1.00 72.88 101 GLU A O 1
ATOM 792 N N . ARG A 1 102 ? 9.545 -0.152 -56.918 1.00 73.88 102 ARG A N 1
ATOM 793 C CA . ARG A 1 102 ? 10.747 0.555 -57.401 1.00 73.88 102 ARG A CA 1
ATOM 794 C C . ARG A 1 102 ? 10.626 2.070 -57.246 1.00 73.88 102 ARG A C 1
ATOM 796 O O . ARG A 1 102 ? 11.631 2.737 -56.995 1.00 73.88 102 ARG A O 1
ATOM 803 N N . SER A 1 103 ? 9.419 2.598 -57.419 1.00 76.94 103 SER A N 1
ATOM 804 C CA . SER A 1 103 ? 9.107 4.019 -57.273 1.00 76.94 103 SER A CA 1
ATOM 805 C C . SER A 1 103 ? 9.109 4.410 -55.793 1.00 76.94 103 SER A C 1
ATOM 807 O O . SER A 1 103 ? 9.708 5.423 -55.438 1.00 76.94 103 SER A O 1
ATOM 809 N N . SER A 1 104 ? 8.556 3.558 -54.926 1.00 76.94 104 SER A N 1
ATOM 810 C CA . SER A 1 104 ? 8.602 3.693 -53.465 1.00 76.94 104 SER A CA 1
ATOM 811 C C . SER A 1 104 ? 10.035 3.665 -52.925 1.00 76.94 104 SER A C 1
ATOM 813 O O . SER A 1 104 ? 10.428 4.597 -52.236 1.00 76.94 104 SER A O 1
ATOM 815 N N . CYS A 1 105 ? 10.874 2.695 -53.315 1.00 76.75 105 CYS A N 1
ATOM 816 C CA . CYS A 1 105 ? 12.271 2.629 -52.858 1.00 76.75 105 CYS A CA 1
ATOM 817 C C . CYS A 1 105 ? 13.107 3.847 -53.282 1.00 76.75 105 CYS A C 1
ATOM 819 O O . CYS A 1 105 ? 13.972 4.305 -52.536 1.00 76.75 105 CYS A O 1
ATOM 821 N N . ARG A 1 106 ? 12.887 4.365 -54.499 1.00 80.44 106 ARG A N 1
ATOM 822 C CA . ARG A 1 106 ? 13.564 5.586 -54.963 1.00 80.44 106 ARG A CA 1
ATOM 823 C C . ARG A 1 106 ? 13.105 6.802 -54.166 1.00 80.44 106 ARG A C 1
ATOM 825 O O . ARG A 1 106 ? 13.942 7.605 -53.770 1.00 80.44 106 ARG A O 1
ATOM 832 N N . PHE A 1 107 ? 11.803 6.906 -53.913 1.00 82.31 107 PHE A N 1
ATOM 833 C CA . PHE A 1 107 ? 11.226 7.998 -53.138 1.00 82.31 107 PHE A CA 1
ATOM 834 C C . PHE A 1 107 ? 11.706 7.978 -51.683 1.00 82.31 107 PHE A C 1
ATOM 836 O O . PHE A 1 107 ? 12.146 9.004 -51.181 1.00 82.31 107 PHE A O 1
ATOM 843 N N . ASP A 1 108 ? 11.736 6.807 -51.044 1.00 82.31 108 ASP A N 1
ATOM 844 C CA . ASP A 1 108 ? 12.256 6.636 -49.684 1.00 82.31 108 ASP A CA 1
ATOM 845 C C . ASP A 1 108 ? 13.699 7.141 -49.566 1.00 82.31 108 ASP A C 1
ATOM 847 O O . ASP A 1 108 ? 14.050 7.823 -48.604 1.00 82.31 108 ASP A O 1
ATOM 851 N N . ARG A 1 109 ? 14.539 6.858 -50.572 1.00 83.81 109 ARG A N 1
ATOM 852 C CA . ARG A 1 109 ? 15.931 7.318 -50.592 1.00 83.81 109 ARG A CA 1
ATOM 853 C C . ARG A 1 109 ? 16.048 8.834 -50.730 1.00 83.81 109 ARG A C 1
ATOM 855 O O . ARG A 1 109 ? 16.882 9.420 -50.046 1.00 83.81 109 ARG A O 1
ATOM 862 N N . GLU A 1 110 ? 15.238 9.461 -51.580 1.00 85.69 110 GLU A N 1
ATOM 863 C CA . GLU A 1 110 ? 15.234 10.923 -51.729 1.00 85.69 110 GLU A CA 1
ATOM 864 C C . GLU A 1 110 ? 14.687 11.627 -50.484 1.00 85.69 110 GLU A C 1
ATOM 866 O O . GLU A 1 110 ? 15.212 12.660 -50.087 1.00 85.69 110 GLU A O 1
ATOM 871 N N . ILE A 1 111 ? 13.694 11.051 -49.806 1.00 86.50 111 ILE A N 1
ATOM 872 C CA . ILE A 1 111 ? 13.180 11.621 -48.557 1.00 86.50 111 ILE A CA 1
ATOM 873 C C . ILE A 1 111 ? 14.205 11.503 -47.425 1.00 86.50 111 ILE A C 1
ATOM 875 O O . ILE A 1 111 ? 14.401 12.459 -46.679 1.00 86.50 111 ILE A O 1
ATOM 879 N N . VAL A 1 112 ? 14.888 10.360 -47.296 1.00 85.69 112 VAL A N 1
ATOM 880 C CA . VAL A 1 112 ? 15.970 10.214 -46.307 1.00 85.69 112 VAL A CA 1
ATOM 881 C C . VAL A 1 112 ? 17.116 11.170 -46.624 1.00 85.69 112 VAL A C 1
ATOM 883 O O . VAL A 1 112 ? 17.649 11.791 -45.708 1.00 85.69 112 VAL A O 1
ATOM 886 N N . LYS A 1 113 ? 17.454 11.345 -47.907 1.00 88.50 113 LYS A N 1
ATOM 887 C CA . LYS A 1 113 ? 18.421 12.352 -48.351 1.00 88.50 113 LYS A CA 1
ATOM 888 C C . LYS A 1 113 ? 17.999 13.743 -47.880 1.00 88.50 113 LYS A C 1
ATOM 890 O O . LYS A 1 113 ? 18.759 14.395 -47.173 1.00 88.50 113 LYS A O 1
ATOM 895 N N . GLU A 1 114 ? 16.783 14.169 -48.203 1.00 87.94 114 GLU A N 1
ATOM 896 C CA . GLU A 1 114 ? 16.270 15.485 -47.815 1.00 87.94 114 GLU A CA 1
ATOM 897 C C . GLU A 1 114 ? 16.277 15.679 -46.293 1.00 87.94 114 GLU A C 1
ATOM 899 O O . GLU A 1 114 ? 16.723 16.715 -45.805 1.00 87.94 114 GLU A O 1
ATOM 904 N N . ALA A 1 115 ? 15.862 14.667 -45.526 1.00 86.31 115 ALA A N 1
ATOM 905 C CA . ALA A 1 115 ? 15.880 14.707 -44.066 1.00 86.31 115 ALA A CA 1
ATOM 906 C C . ALA A 1 115 ? 17.302 14.868 -43.495 1.00 86.31 115 ALA A C 1
ATOM 908 O O . ALA A 1 115 ? 17.505 15.640 -42.557 1.00 86.31 115 ALA A O 1
ATOM 909 N N . VAL A 1 116 ? 18.291 14.178 -44.073 1.00 86.94 116 VAL A N 1
ATOM 910 C CA . VAL A 1 116 ? 19.701 14.277 -43.665 1.00 86.94 116 VAL A CA 1
ATOM 911 C C . VAL A 1 116 ? 20.282 15.652 -43.996 1.00 86.94 116 VAL A C 1
ATOM 913 O O . VAL A 1 116 ? 20.888 16.278 -43.129 1.00 86.94 116 VAL A O 1
ATOM 916 N N . TYR A 1 117 ? 20.069 16.163 -45.211 1.00 87.94 117 TYR A N 1
ATOM 917 C CA . TYR A 1 117 ? 20.595 17.480 -45.592 1.00 87.94 117 TYR A CA 1
ATOM 918 C C . TYR A 1 117 ? 19.878 18.623 -44.853 1.00 87.94 117 TYR A C 1
ATOM 920 O O . TYR A 1 117 ? 20.525 19.585 -44.442 1.00 87.94 117 TYR A O 1
ATOM 928 N N . THR A 1 118 ? 18.574 18.495 -44.582 1.00 87.19 118 THR A N 1
ATOM 929 C CA . THR A 1 118 ? 17.803 19.476 -43.790 1.00 87.19 118 THR A CA 1
ATOM 930 C C . THR A 1 118 ? 18.216 19.483 -42.319 1.00 87.19 118 THR A C 1
ATOM 932 O O . THR A 1 118 ? 18.130 20.515 -41.656 1.00 87.19 118 THR A O 1
ATOM 935 N N . SER A 1 119 ? 18.709 18.354 -41.795 1.00 84.12 119 SER A N 1
ATOM 936 C CA . SER A 1 119 ? 19.240 18.280 -40.431 1.00 84.12 119 SER A CA 1
ATOM 937 C C . SER A 1 119 ? 20.455 19.191 -40.209 1.00 84.12 119 SER A C 1
ATOM 939 O O . SER A 1 119 ? 20.745 19.495 -39.051 1.00 84.12 119 SER A O 1
ATOM 941 N N . GLY A 1 120 ? 21.199 19.572 -41.258 1.00 84.75 120 GLY A N 1
ATOM 942 C CA . GLY A 1 120 ? 22.415 20.388 -41.141 1.00 84.75 120 GLY A CA 1
ATOM 943 C C . GLY A 1 120 ? 23.540 19.741 -40.318 1.00 84.75 120 GLY A C 1
ATOM 944 O O . GLY A 1 120 ? 24.436 20.434 -39.842 1.00 84.75 120 GLY A O 1
ATOM 945 N N . CYS A 1 121 ? 23.480 18.425 -40.094 1.00 86.56 121 CYS A N 1
ATOM 946 C CA . CYS A 1 121 ? 24.467 17.685 -39.316 1.00 86.56 121 CYS A CA 1
ATOM 947 C C . CYS A 1 121 ? 25.509 17.067 -40.253 1.00 86.56 121 CYS A C 1
ATOM 949 O O . CYS A 1 121 ? 25.222 16.096 -40.951 1.00 86.56 121 CYS A O 1
ATOM 951 N N . GLU A 1 122 ? 26.727 17.610 -40.231 1.00 88.25 122 GLU A N 1
ATOM 952 C CA . GLU A 1 122 ? 27.838 17.174 -41.092 1.00 88.25 122 GLU A CA 1
ATOM 953 C C . GLU A 1 122 ? 28.169 15.681 -40.944 1.00 88.25 122 GLU A C 1
ATOM 955 O O . GLU A 1 122 ? 28.474 15.005 -41.926 1.00 88.25 122 GLU A O 1
ATOM 960 N N . ASP A 1 123 ? 28.055 15.130 -39.731 1.00 85.94 123 ASP A N 1
ATOM 961 C CA . ASP A 1 123 ? 28.298 13.706 -39.492 1.00 85.94 123 ASP A CA 1
ATOM 962 C C . ASP A 1 123 ? 27.244 12.821 -40.177 1.00 85.94 123 ASP A C 1
ATOM 964 O O . ASP A 1 123 ? 27.603 11.824 -40.805 1.00 85.94 123 ASP A O 1
ATOM 968 N N . LEU A 1 124 ? 25.962 13.208 -40.127 1.00 84.69 124 LEU A N 1
ATOM 969 C CA . LEU A 1 124 ? 24.877 12.483 -40.799 1.00 84.69 124 LEU A CA 1
ATOM 970 C C . LEU A 1 124 ? 24.978 12.592 -42.324 1.00 84.69 124 LEU A C 1
ATOM 972 O O . LEU A 1 124 ? 24.757 11.603 -43.022 1.00 84.69 124 LEU A O 1
ATOM 976 N N . ILE A 1 125 ? 25.342 13.769 -42.840 1.00 89.25 125 ILE A N 1
ATOM 977 C CA . ILE A 1 125 ? 25.570 13.989 -44.276 1.00 89.25 125 ILE A CA 1
ATOM 978 C C . ILE A 1 125 ? 26.701 13.080 -44.765 1.00 89.25 125 ILE A C 1
ATOM 980 O O . ILE A 1 125 ? 26.518 12.323 -45.720 1.00 89.25 125 ILE A O 1
ATOM 984 N N . ARG A 1 126 ? 27.831 13.064 -44.051 1.00 91.19 126 ARG A N 1
ATOM 985 C CA . ARG A 1 126 ? 28.967 12.189 -44.358 1.00 91.19 126 ARG A CA 1
ATOM 986 C C . ARG A 1 126 ? 28.581 10.708 -44.312 1.00 91.19 126 ARG A C 1
ATOM 988 O O . ARG A 1 126 ? 28.940 9.945 -45.204 1.00 91.19 126 ARG A O 1
ATOM 995 N N . GLU A 1 127 ? 27.845 10.270 -43.292 1.00 88.19 127 GLU A N 1
ATOM 996 C CA . GLU A 1 127 ? 27.386 8.877 -43.196 1.00 88.19 127 GLU A CA 1
ATOM 997 C C . GLU A 1 127 ? 26.423 8.474 -44.319 1.00 88.19 127 GLU A C 1
ATOM 999 O O . GLU A 1 127 ? 26.466 7.327 -44.775 1.00 88.19 127 GLU A O 1
ATOM 1004 N N . PHE A 1 128 ? 25.582 9.398 -44.785 1.00 87.69 128 PHE A N 1
ATOM 1005 C CA . PHE A 1 128 ? 24.701 9.168 -45.926 1.00 87.69 128 PHE A CA 1
ATOM 1006 C C . PHE A 1 128 ? 25.488 9.028 -47.234 1.00 87.69 128 PHE A C 1
ATOM 1008 O O . PHE A 1 128 ? 25.244 8.091 -47.998 1.00 87.69 128 PHE A O 1
ATOM 1015 N N . GLU A 1 129 ? 26.456 9.915 -47.477 1.00 88.50 129 GLU A N 1
ATOM 1016 C CA . GLU A 1 129 ? 27.313 9.889 -48.671 1.00 88.50 129 GLU A CA 1
ATOM 1017 C C . GLU A 1 129 ? 28.205 8.639 -48.722 1.00 88.50 129 GLU A C 1
ATOM 1019 O O . GLU A 1 129 ? 28.368 8.034 -49.781 1.00 88.50 129 GLU A O 1
ATOM 1024 N N . GLU A 1 130 ? 28.703 8.187 -47.568 1.00 91.94 130 GLU A N 1
ATOM 1025 C CA . GLU A 1 130 ? 29.466 6.940 -47.433 1.00 91.94 130 GLU A CA 1
ATOM 1026 C C . GLU A 1 130 ? 28.586 5.673 -47.452 1.00 91.94 130 GLU A C 1
ATOM 1028 O O . GLU A 1 130 ? 29.098 4.554 -47.385 1.00 91.94 130 GLU A O 1
ATOM 1033 N N . GLY A 1 131 ? 27.258 5.817 -47.546 1.00 85.50 131 GLY A N 1
ATOM 1034 C CA . GLY A 1 131 ? 26.320 4.696 -47.631 1.00 85.50 131 GLY A CA 1
ATOM 1035 C C . GLY A 1 131 ? 26.174 3.889 -46.337 1.00 85.50 131 GLY A C 1
ATOM 1036 O O . GLY A 1 131 ? 25.763 2.729 -46.384 1.00 85.50 131 GLY A O 1
ATOM 1037 N N . ARG A 1 132 ? 26.500 4.477 -45.178 1.00 86.69 132 ARG A N 1
ATOM 1038 C CA . ARG A 1 132 ? 26.378 3.827 -43.860 1.00 86.69 132 ARG A CA 1
ATOM 1039 C C . ARG A 1 132 ? 24.960 3.874 -43.283 1.00 86.69 132 ARG A C 1
ATOM 1041 O O . ARG A 1 132 ? 24.653 3.122 -42.359 1.00 86.69 132 ARG A O 1
ATOM 1048 N N . ILE A 1 133 ? 24.078 4.698 -43.848 1.00 84.12 133 ILE A N 1
ATOM 1049 C CA . ILE A 1 133 ? 22.674 4.794 -43.431 1.00 84.12 133 ILE A CA 1
ATOM 1050 C C . ILE A 1 133 ? 21.848 3.672 -44.069 1.00 84.12 133 ILE A C 1
ATOM 1052 O O . ILE A 1 133 ? 21.739 3.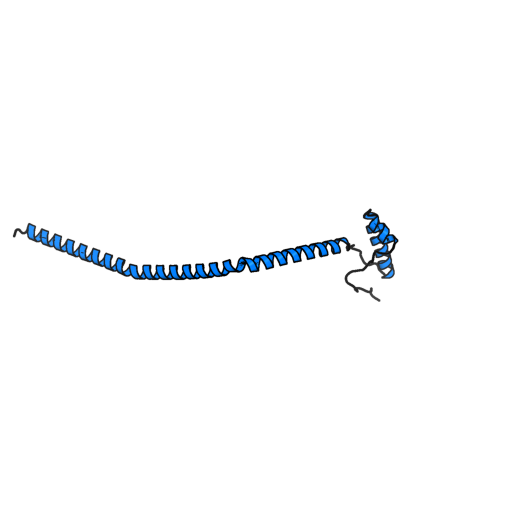565 -45.290 1.00 84.12 133 ILE A O 1
ATOM 1056 N N . THR A 1 134 ? 21.225 2.841 -43.230 1.00 83.25 134 THR A N 1
ATOM 1057 C CA . THR A 1 134 ? 20.331 1.760 -43.673 1.00 83.25 134 THR A CA 1
ATOM 1058 C C . THR A 1 134 ? 18.873 2.205 -43.594 1.00 83.25 134 THR A C 1
ATOM 1060 O O . THR A 1 134 ? 18.399 2.591 -42.531 1.00 83.25 134 THR A O 1
ATOM 1063 N N . ILE A 1 135 ? 18.137 2.078 -44.697 1.00 82.12 135 ILE A N 1
ATOM 1064 C CA . ILE A 1 135 ? 16.714 2.435 -44.784 1.00 82.12 135 ILE A CA 1
ATOM 1065 C C . ILE A 1 135 ? 15.878 1.155 -44.703 1.00 82.12 135 ILE A C 1
ATOM 1067 O O . ILE A 1 135 ? 16.150 0.188 -45.417 1.00 82.12 135 ILE A O 1
ATOM 1071 N N . ARG A 1 136 ? 14.869 1.124 -43.825 1.00 79.06 136 ARG A N 1
ATOM 1072 C CA . ARG A 1 136 ? 13.934 -0.005 -43.687 1.00 79.06 136 ARG A CA 1
ATOM 1073 C C . ARG A 1 136 ? 12.520 0.511 -43.437 1.00 79.06 136 ARG A C 1
ATOM 1075 O O . ARG A 1 136 ? 12.340 1.412 -42.625 1.00 79.06 136 ARG A O 1
ATOM 1082 N N . ARG A 1 137 ? 11.522 -0.097 -44.083 1.00 75.12 137 ARG A N 1
ATOM 1083 C CA . ARG A 1 137 ? 10.103 0.142 -43.781 1.00 75.12 137 ARG A CA 1
ATOM 1084 C C . ARG A 1 137 ? 9.638 -0.746 -42.626 1.00 75.12 137 ARG A C 1
ATOM 1086 O O . ARG A 1 137 ? 10.072 -1.892 -42.504 1.00 75.12 137 ARG A O 1
ATOM 1093 N N . HIS A 1 138 ? 8.743 -0.211 -41.800 1.00 70.75 138 HIS A N 1
ATOM 1094 C CA . HIS A 1 138 ? 8.063 -0.945 -40.736 1.00 70.75 138 HIS A CA 1
ATOM 1095 C C . HIS A 1 138 ? 6.544 -0.899 -40.981 1.00 70.75 138 HIS A C 1
ATOM 1097 O O . HIS A 1 138 ? 6.021 0.194 -41.191 1.00 70.75 138 HIS A O 1
ATOM 1103 N N . PRO A 1 139 ? 5.819 -2.029 -40.891 1.00 65.12 139 PRO A N 1
ATOM 1104 C CA . PRO A 1 139 ? 6.301 -3.369 -40.548 1.00 65.12 139 PRO A CA 1
ATOM 1105 C C . PRO A 1 139 ? 7.025 -4.057 -41.714 1.00 65.12 139 PRO A C 1
ATOM 1107 O O . PRO A 1 139 ? 6.785 -3.766 -42.885 1.00 65.12 139 PRO A O 1
ATOM 1110 N N . SER A 1 140 ? 7.910 -5.002 -41.393 1.00 60.91 140 SER A N 1
ATOM 1111 C CA . SER A 1 140 ? 8.602 -5.830 -42.382 1.00 60.91 140 SER A CA 1
ATOM 1112 C C . SER A 1 140 ? 7.593 -6.719 -43.123 1.00 60.91 140 SER A C 1
ATOM 1114 O O . SER A 1 140 ? 7.234 -7.789 -42.639 1.00 60.91 140 SER A O 1
ATOM 1116 N N . GLY A 1 141 ? 7.147 -6.277 -44.304 1.00 61.47 141 GLY A N 1
ATOM 1117 C CA . GLY A 1 141 ? 6.437 -7.122 -45.270 1.00 61.47 141 GLY A CA 1
ATOM 1118 C C . GLY A 1 141 ? 4.962 -6.820 -45.565 1.00 61.47 141 GLY A C 1
ATOM 1119 O O . GLY A 1 141 ? 4.247 -7.771 -45.869 1.00 61.47 141 GLY A O 1
ATOM 1120 N N . SER A 1 142 ? 4.477 -5.569 -45.549 1.00 53.84 142 SER A N 1
ATOM 1121 C CA . SER A 1 142 ? 3.124 -5.288 -46.079 1.00 53.84 142 SER A CA 1
ATOM 1122 C C . SER A 1 142 ? 2.963 -3.914 -46.758 1.00 53.84 142 SER A C 1
ATOM 1124 O O . SER A 1 142 ? 3.335 -2.935 -46.111 1.00 53.84 142 SER A O 1
ATOM 1126 N N . PRO A 1 143 ? 2.302 -3.818 -47.941 1.00 53.69 143 PRO A N 1
ATOM 1127 C CA . PRO A 1 143 ? 1.938 -4.876 -48.894 1.00 53.69 143 PRO A CA 1
ATOM 1128 C C . PRO A 1 143 ? 2.644 -4.761 -50.258 1.00 53.69 143 PRO A C 1
ATOM 1130 O O . PRO A 1 143 ? 2.863 -3.692 -50.801 1.00 53.69 143 PRO A O 1
ATOM 1133 N N . ARG A 1 144 ? 2.910 -5.925 -50.864 1.00 62.00 144 ARG A N 1
ATOM 1134 C CA . ARG A 1 144 ? 3.029 -6.055 -52.322 1.00 62.00 144 ARG A CA 1
ATOM 1135 C C . ARG A 1 144 ? 1.697 -5.587 -52.920 1.00 62.00 144 ARG A C 1
ATOM 1137 O O . ARG A 1 144 ? 0.667 -6.146 -52.545 1.00 62.00 144 ARG A O 1
ATOM 1144 N N . GLY A 1 145 ? 1.720 -4.578 -53.790 1.00 47.12 145 GLY A N 1
ATOM 1145 C CA . GLY A 1 145 ? 0.527 -4.071 -54.478 1.00 47.12 145 GLY A CA 1
ATOM 1146 C C . GLY A 1 145 ? -0.287 -5.172 -55.185 1.00 47.12 145 GLY A C 1
ATOM 1147 O O . GLY A 1 145 ? 0.218 -6.284 -55.381 1.00 47.12 145 GLY A O 1
ATOM 1148 N N . PRO A 1 146 ? -1.555 -4.896 -55.547 1.00 48.84 146 PRO A N 1
ATOM 1149 C CA . PRO A 1 146 ? -2.396 -5.870 -56.234 1.00 48.84 146 PRO A CA 1
ATOM 1150 C C . PRO A 1 146 ? -1.756 -6.241 -57.578 1.00 48.84 146 PRO A C 1
ATOM 1152 O O . PRO A 1 146 ? -1.247 -5.370 -58.284 1.00 48.84 146 PRO A O 1
ATOM 1155 N N . GLY A 1 147 ? -1.742 -7.541 -57.884 1.00 34.62 147 GLY A N 1
ATOM 1156 C CA . GLY A 1 147 ? -1.380 -8.046 -59.210 1.00 34.62 147 GLY A CA 1
ATOM 1157 C C . GLY A 1 147 ? -2.368 -7.626 -60.288 1.00 34.62 147 GLY A C 1
ATOM 1158 O O . GLY A 1 147 ? -3.521 -7.282 -59.938 1.00 34.62 147 GLY A O 1
#

pLDDT: mean 82.32, std 13.12, range [34.62, 97.94]